Protein AF-A0A538BRH6-F1 (afdb_monomer_lite)

Sequence (153 aa):
MATGTDRIERYGRRTRWLHAAAYLTTLLLLGTGLWLLGGQEGHESILARALGVSDTRLHIWLGWALAAVVALGLIAGVRAIPTFLRESFRYDPGDGRWFLRWPRGVFTGRFGRHEGEFDPGQRIANLVIVAGLLILVITGIGLTTLHGGQLFA

Foldseek 3Di:
DDPDPPDDDLDDPVRVVLVVQLVVLVVLLVVLVVCVVVVCQVPDDPVCVVVVHGSLVVNLVSLVSNVVSVVVCCVVCVVCVVVLVCQLPDDDPCLVVQVVCVVVCVVPVDGDDDDDSDHNVRSVVVVCVVVVSVVSSVVSCCVCPVPPDPPRD

Secondary structure (DSSP, 8-state):
---------SS-HHHHHHHHHHHHHHHHHHHHHHHHHTT-TTS--HHHHHHTS-HHHHHHHHHHHHHHHHHHHHHHHGGGHHHHHHHHT---THHHHHHHHHHHHHHHS-PPP--SSS-HHHHHHHHHHHHHHHHHHHHHHHHHHTS-SSS--

Structure (mmCIF, N/CA/C/O backbone):
data_AF-A0A538BRH6-F1
#
_entry.id   AF-A0A538BRH6-F1
#
loop_
_atom_site.group_PDB
_atom_site.id
_atom_site.type_symbol
_atom_site.label_atom_id
_atom_site.label_alt_id
_atom_site.label_comp_id
_atom_site.label_asym_id
_atom_site.label_entity_id
_atom_site.label_seq_id
_atom_site.pdbx_PDB_ins_code
_atom_site.Cartn_x
_atom_site.Cartn_y
_atom_site.Cartn_z
_atom_site.occupancy
_atom_site.B_iso_or_equiv
_atom_site.auth_seq_id
_atom_site.auth_comp_id
_atom_site.auth_asym_id
_atom_site.auth_atom_id
_atom_site.pdbx_PDB_model_num
ATOM 1 N N . MET A 1 1 ? -43.763 7.463 9.192 1.00 41.75 1 MET A N 1
ATOM 2 C CA . MET A 1 1 ? -42.682 6.550 9.620 1.00 41.75 1 MET A CA 1
ATOM 3 C C . MET A 1 1 ? -41.516 6.739 8.669 1.00 41.75 1 MET A C 1
ATOM 5 O O . MET A 1 1 ? -41.642 6.376 7.509 1.00 41.75 1 MET A O 1
ATOM 9 N N . ALA A 1 2 ? -40.442 7.395 9.109 1.00 46.19 2 ALA A N 1
ATOM 10 C CA . ALA A 1 2 ? -39.231 7.514 8.304 1.00 46.19 2 ALA A CA 1
ATOM 11 C C . ALA A 1 2 ? -38.525 6.152 8.298 1.00 46.19 2 ALA A C 1
ATOM 13 O O . ALA A 1 2 ? -38.202 5.620 9.357 1.00 46.19 2 ALA A O 1
ATOM 14 N N . THR A 1 3 ? -38.334 5.567 7.119 1.00 52.66 3 THR A N 1
ATOM 15 C CA . THR A 1 3 ? -37.525 4.363 6.915 1.00 52.66 3 THR A CA 1
ATOM 16 C C . THR A 1 3 ? -36.067 4.720 7.191 1.00 52.66 3 THR A C 1
ATOM 18 O O . THR A 1 3 ? -35.372 5.235 6.315 1.00 52.66 3 THR A O 1
ATOM 21 N N . GLY A 1 4 ? -35.633 4.531 8.438 1.00 55.03 4 GLY A N 1
ATOM 22 C CA . GLY A 1 4 ? -34.255 4.748 8.855 1.00 55.03 4 GLY A CA 1
ATOM 23 C C . GLY A 1 4 ? -33.323 3.848 8.053 1.00 55.03 4 GLY A C 1
ATOM 24 O O . GLY A 1 4 ? -33.462 2.628 8.048 1.00 55.03 4 GLY A O 1
ATOM 25 N N . THR A 1 5 ? -32.382 4.445 7.334 1.00 61.59 5 THR A N 1
ATOM 26 C CA . THR A 1 5 ? -31.277 3.706 6.735 1.00 61.59 5 THR A CA 1
ATOM 27 C C . THR A 1 5 ? -30.330 3.287 7.859 1.00 61.59 5 THR A C 1
ATOM 29 O O . THR A 1 5 ? -29.438 4.050 8.224 1.00 61.59 5 THR A O 1
ATOM 32 N N . ASP A 1 6 ? -30.526 2.090 8.416 1.00 70.00 6 ASP A N 1
ATOM 33 C CA . ASP A 1 6 ? -29.709 1.467 9.478 1.00 70.00 6 ASP A CA 1
ATOM 34 C C . ASP A 1 6 ? -28.296 1.065 8.990 1.00 70.00 6 ASP A C 1
ATOM 36 O O . ASP A 1 6 ? -27.818 -0.057 9.164 1.00 70.00 6 ASP A O 1
ATOM 40 N N . ARG A 1 7 ? -27.591 1.976 8.315 1.00 78.44 7 ARG A N 1
ATOM 41 C CA . ARG A 1 7 ? -26.213 1.765 7.868 1.00 78.44 7 ARG A CA 1
ATOM 42 C C . ARG A 1 7 ? -25.410 3.046 8.044 1.00 78.44 7 ARG A C 1
ATOM 44 O O . ARG A 1 7 ? -25.567 4.000 7.291 1.00 78.44 7 ARG A O 1
ATOM 51 N N . ILE A 1 8 ? -24.512 3.031 9.023 1.00 84.06 8 ILE A N 1
ATOM 52 C CA . ILE A 1 8 ? -23.527 4.092 9.237 1.00 84.06 8 ILE A CA 1
ATOM 53 C C . ILE A 1 8 ? -22.396 3.910 8.216 1.00 84.06 8 ILE A C 1
ATOM 55 O O . ILE A 1 8 ? -21.854 2.812 8.062 1.00 84.06 8 ILE A O 1
ATOM 59 N N . GLU A 1 9 ? -22.036 4.975 7.497 1.00 86.12 9 GLU A N 1
ATOM 60 C CA . GLU A 1 9 ? -20.892 4.952 6.582 1.00 86.12 9 GLU A CA 1
ATOM 61 C C . GLU A 1 9 ? -19.586 4.899 7.388 1.00 86.12 9 GLU A C 1
ATOM 63 O O . GLU A 1 9 ? -19.190 5.879 8.011 1.00 86.12 9 GLU A O 1
ATOM 68 N N . ARG A 1 10 ? -18.905 3.746 7.366 1.00 85.69 10 ARG A N 1
ATOM 69 C CA . ARG A 1 10 ? -17.610 3.564 8.050 1.00 85.69 10 ARG A CA 1
ATOM 70 C C . ARG A 1 10 ? -16.445 4.221 7.306 1.00 85.69 10 ARG A C 1
ATOM 72 O O . ARG A 1 10 ? -15.540 4.754 7.931 1.00 85.69 10 ARG A O 1
ATOM 79 N N . TYR A 1 11 ? -16.464 4.191 5.972 1.00 87.44 11 TYR A N 1
ATOM 80 C CA . TYR A 1 11 ? -15.405 4.758 5.132 1.00 87.44 11 TYR A CA 1
ATOM 81 C C . TYR A 1 11 ? -16.001 5.575 4.006 1.00 87.44 11 TYR A C 1
ATOM 83 O O . TYR A 1 11 ? -16.788 5.033 3.237 1.00 87.44 11 TYR A O 1
ATOM 91 N N . GLY A 1 12 ? -15.567 6.827 3.855 1.00 91.19 12 GLY A N 1
ATOM 92 C CA . GLY A 1 12 ? -16.005 7.704 2.772 1.00 91.19 12 GLY A CA 1
ATOM 93 C C . GLY A 1 12 ? -15.600 7.210 1.377 1.00 91.19 12 GLY A C 1
ATOM 94 O O . GLY A 1 12 ? -14.638 6.455 1.207 1.00 91.19 12 GLY A O 1
ATOM 95 N N . ARG A 1 13 ? -16.291 7.700 0.338 1.00 94.12 13 ARG A N 1
ATOM 96 C CA . ARG A 1 13 ? -16.027 7.350 -1.077 1.00 94.12 13 ARG A CA 1
ATOM 97 C C . ARG A 1 13 ? -14.553 7.485 -1.481 1.00 94.12 13 ARG A C 1
ATOM 99 O O . ARG A 1 13 ? -14.041 6.609 -2.168 1.00 94.12 13 ARG A O 1
ATOM 106 N N . ARG A 1 14 ? -13.870 8.556 -1.059 1.00 92.94 14 ARG A N 1
ATOM 107 C CA . ARG A 1 14 ? -12.450 8.798 -1.389 1.00 92.94 14 ARG A CA 1
ATOM 108 C C . ARG A 1 14 ? -11.533 7.717 -0.813 1.00 92.94 14 ARG A C 1
ATOM 110 O O . ARG A 1 14 ? -10.692 7.197 -1.535 1.00 92.94 14 ARG A O 1
ATOM 117 N N . THR A 1 15 ? -11.747 7.332 0.444 1.00 92.38 15 THR A N 1
ATOM 118 C CA . THR A 1 15 ? -10.986 6.268 1.115 1.00 92.38 15 THR A CA 1
ATOM 119 C C . THR A 1 15 ? -11.169 4.928 0.410 1.00 92.38 15 THR A C 1
ATOM 121 O O . THR A 1 15 ? -10.194 4.219 0.180 1.00 92.38 15 THR A O 1
ATOM 124 N N . ARG A 1 16 ? -12.402 4.606 -0.006 1.00 94.62 16 ARG A N 1
ATOM 125 C CA . ARG A 1 16 ? -12.685 3.373 -0.757 1.00 94.62 16 ARG A CA 1
ATOM 126 C C . ARG A 1 16 ? -11.954 3.336 -2.101 1.00 94.62 16 ARG A C 1
ATOM 128 O O . ARG A 1 16 ? -11.403 2.300 -2.451 1.00 94.62 16 ARG A O 1
ATOM 135 N N . TRP A 1 17 ? -11.905 4.457 -2.823 1.00 97.06 17 TRP A N 1
ATOM 136 C CA . TRP A 1 17 ? -11.153 4.552 -4.079 1.00 97.06 17 TRP A CA 1
ATOM 137 C C . TRP A 1 17 ? -9.643 4.447 -3.880 1.00 97.06 17 TRP A C 1
ATOM 139 O O . TRP A 1 17 ? -8.995 3.738 -4.642 1.00 97.06 17 TRP A O 1
ATOM 149 N N . LEU A 1 18 ? -9.089 5.097 -2.852 1.00 94.69 18 LEU A N 1
ATOM 150 C CA . LEU A 1 18 ? -7.669 4.968 -2.518 1.00 94.69 18 LEU A CA 1
ATOM 151 C C . LEU A 1 18 ? -7.310 3.509 -2.204 1.00 94.69 18 LEU A C 1
ATOM 153 O O . LEU A 1 18 ? -6.327 2.990 -2.725 1.00 94.69 18 LEU A O 1
ATOM 157 N N . HIS A 1 19 ? -8.139 2.837 -1.401 1.00 95.12 19 HIS A N 1
ATOM 158 C CA . HIS A 1 19 ? -7.955 1.426 -1.079 1.00 95.12 19 HIS A CA 1
ATOM 159 C C . HIS A 1 19 ? -8.044 0.541 -2.328 1.00 95.12 19 HIS A C 1
ATOM 161 O O . HIS A 1 19 ? -7.177 -0.300 -2.533 1.00 95.12 19 HIS A O 1
ATOM 167 N N . ALA A 1 20 ? -9.040 0.761 -3.192 1.00 97.12 20 ALA A N 1
ATOM 168 C CA . ALA A 1 20 ? -9.186 0.015 -4.442 1.00 97.12 20 ALA A CA 1
ATOM 169 C C . ALA A 1 20 ? -7.986 0.214 -5.382 1.00 97.12 20 ALA A C 1
ATOM 171 O O . ALA A 1 20 ? -7.513 -0.752 -5.976 1.00 97.12 20 ALA A O 1
ATOM 172 N N . ALA A 1 21 ? -7.466 1.441 -5.482 1.00 97.50 21 ALA A N 1
ATOM 173 C CA . ALA A 1 21 ? -6.275 1.738 -6.268 1.00 97.50 21 ALA A CA 1
ATOM 174 C C . ALA A 1 21 ? -5.045 1.004 -5.718 1.00 97.50 21 ALA A C 1
ATOM 176 O O . ALA A 1 21 ? -4.373 0.317 -6.479 1.00 97.50 21 ALA A O 1
ATOM 177 N N . ALA A 1 22 ? -4.792 1.091 -4.406 1.00 96.12 22 ALA A N 1
ATOM 178 C CA . ALA A 1 22 ? -3.677 0.398 -3.756 1.00 96.12 22 ALA A CA 1
ATOM 179 C C . ALA A 1 22 ? -3.792 -1.130 -3.878 1.00 96.12 22 ALA A C 1
ATOM 181 O O . ALA A 1 22 ? -2.803 -1.812 -4.135 1.00 96.12 22 ALA A O 1
ATOM 182 N N . TYR A 1 23 ? -5.003 -1.667 -3.728 1.00 96.44 23 TYR A N 1
ATOM 183 C CA . TYR A 1 23 ? -5.284 -3.091 -3.880 1.00 96.44 23 TYR A CA 1
ATOM 184 C C . TYR A 1 23 ? -4.979 -3.572 -5.301 1.00 96.44 23 TYR A C 1
ATOM 186 O O . TYR A 1 23 ? -4.231 -4.531 -5.483 1.00 96.44 23 TYR A O 1
ATOM 194 N N . LEU A 1 24 ? -5.511 -2.878 -6.310 1.00 98.06 24 LEU A N 1
ATOM 195 C CA . LEU A 1 24 ? -5.326 -3.253 -7.707 1.00 98.06 24 LEU A CA 1
ATOM 196 C C . LEU A 1 24 ? -3.855 -3.171 -8.132 1.00 98.06 24 LEU A C 1
ATOM 198 O O . LEU A 1 24 ? -3.349 -4.111 -8.738 1.00 98.06 24 LEU A O 1
ATOM 202 N N . THR A 1 25 ? -3.151 -2.085 -7.798 1.00 97.56 25 THR A N 1
ATOM 203 C CA . THR A 1 25 ? -1.727 -1.950 -8.143 1.00 97.56 25 THR A CA 1
ATOM 204 C C . THR A 1 25 ? -0.877 -3.007 -7.449 1.00 97.56 25 THR A C 1
ATOM 206 O O . THR A 1 25 ? -0.011 -3.596 -8.091 1.00 97.56 25 THR A O 1
ATOM 209 N N . THR A 1 26 ? -1.162 -3.318 -6.181 1.00 97.00 26 THR A N 1
ATOM 210 C CA . THR A 1 26 ? -0.468 -4.385 -5.443 1.00 97.00 26 THR A CA 1
ATOM 211 C C . THR A 1 26 ? -0.691 -5.755 -6.085 1.00 97.00 26 THR A C 1
ATOM 213 O O . THR A 1 26 ? 0.262 -6.515 -6.225 1.00 97.00 26 THR A O 1
ATOM 216 N N . LEU A 1 27 ? -1.914 -6.075 -6.526 1.00 97.44 27 LEU A N 1
ATOM 217 C CA . LEU A 1 27 ? -2.188 -7.340 -7.217 1.00 97.44 27 LEU A CA 1
ATOM 218 C C . LEU A 1 27 ? -1.439 -7.458 -8.547 1.00 97.44 27 LEU A C 1
ATOM 220 O O . LEU A 1 27 ? -0.885 -8.514 -8.847 1.00 97.44 27 LEU A O 1
ATOM 224 N N . LEU A 1 28 ? -1.406 -6.384 -9.336 1.00 97.31 28 LEU A N 1
ATOM 225 C CA . LEU A 1 28 ? -0.685 -6.369 -10.609 1.00 97.31 28 LEU A CA 1
ATOM 226 C C . LEU A 1 28 ? 0.831 -6.492 -10.396 1.00 97.31 28 LEU A C 1
ATOM 228 O O . LEU A 1 28 ? 1.496 -7.233 -11.121 1.00 97.31 28 LEU A O 1
ATOM 232 N N . LEU A 1 29 ? 1.373 -5.820 -9.375 1.00 97.06 29 LEU A N 1
ATOM 233 C CA . LEU A 1 29 ? 2.770 -5.965 -8.959 1.00 97.06 29 LEU A CA 1
ATOM 234 C C . LEU A 1 29 ? 3.090 -7.377 -8.486 1.00 97.06 29 LEU A C 1
ATOM 236 O O . LEU A 1 29 ? 4.125 -7.913 -8.860 1.00 97.06 29 LEU A O 1
ATOM 240 N N . LEU A 1 30 ? 2.208 -7.996 -7.701 1.00 96.75 30 LEU A N 1
ATOM 241 C CA . LEU A 1 30 ? 2.389 -9.374 -7.261 1.00 96.75 30 LEU A CA 1
ATOM 242 C C . LEU A 1 30 ? 2.412 -10.327 -8.459 1.00 96.75 30 LEU A C 1
ATOM 244 O O . LEU A 1 30 ? 3.306 -11.159 -8.553 1.00 96.75 30 LEU A O 1
ATOM 248 N N . GLY A 1 31 ? 1.469 -10.184 -9.394 1.00 96.00 31 GLY A N 1
ATOM 249 C CA . GLY A 1 31 ? 1.409 -11.022 -10.592 1.00 96.00 31 GLY A CA 1
ATOM 250 C C . GLY A 1 31 ? 2.659 -10.891 -11.466 1.00 96.00 31 GLY A C 1
ATOM 251 O O . GLY A 1 31 ? 3.290 -11.892 -11.794 1.00 96.00 31 GLY A O 1
ATOM 252 N N . THR A 1 32 ? 3.053 -9.659 -11.792 1.00 95.38 32 THR A N 1
ATOM 253 C CA . THR A 1 32 ? 4.265 -9.394 -12.589 1.00 95.38 32 THR A CA 1
ATOM 254 C C . THR A 1 32 ? 5.546 -9.777 -11.842 1.00 95.38 32 THR A C 1
ATOM 256 O O . THR A 1 32 ? 6.455 -10.339 -12.437 1.00 95.38 32 THR A O 1
ATOM 259 N N . GLY A 1 33 ? 5.613 -9.556 -10.529 1.00 95.00 33 GLY A N 1
ATOM 260 C CA . GLY A 1 33 ? 6.759 -9.939 -9.706 1.00 95.00 33 GLY A CA 1
ATOM 261 C C . GLY A 1 33 ? 6.927 -11.453 -9.594 1.00 95.00 33 GLY A C 1
ATOM 262 O O . GLY A 1 33 ? 8.045 -11.942 -9.696 1.00 95.00 33 GLY A O 1
ATOM 263 N N . LEU A 1 34 ? 5.835 -12.211 -9.444 1.00 96.25 34 LEU A N 1
ATOM 264 C CA . LEU A 1 34 ? 5.872 -13.678 -9.452 1.00 96.25 34 LEU A CA 1
ATOM 265 C C . LEU A 1 34 ? 6.274 -14.236 -10.820 1.00 96.25 34 LEU A C 1
ATOM 267 O O . LEU A 1 34 ? 6.999 -15.226 -10.878 1.00 96.25 34 LEU A O 1
ATOM 271 N N . TRP A 1 35 ? 5.829 -13.600 -11.908 1.00 95.25 35 TRP A N 1
ATOM 272 C CA . TRP A 1 35 ? 6.241 -13.957 -13.266 1.00 95.25 35 TRP A CA 1
ATOM 273 C C . TRP A 1 35 ? 7.757 -13.815 -13.445 1.00 95.25 35 TRP A C 1
ATOM 275 O O . TRP A 1 35 ? 8.421 -14.770 -13.843 1.00 95.25 35 TRP A O 1
ATOM 285 N N . LEU A 1 36 ? 8.306 -12.657 -13.065 1.00 93.88 36 LEU A N 1
ATOM 286 C CA . LEU A 1 36 ? 9.744 -12.382 -13.122 1.00 93.88 36 LEU A CA 1
ATOM 287 C C . LEU A 1 36 ? 10.536 -13.300 -12.179 1.00 93.88 36 LEU A C 1
ATOM 289 O O . LEU A 1 36 ? 11.514 -13.909 -12.588 1.00 93.88 36 LEU A O 1
ATOM 293 N N . LEU A 1 37 ? 10.065 -13.504 -10.944 1.00 94.94 37 LEU A N 1
ATOM 294 C CA . LEU A 1 37 ? 10.692 -14.428 -9.990 1.00 94.94 37 LEU A CA 1
ATOM 295 C C . LEU A 1 37 ? 10.783 -15.867 -10.532 1.00 94.94 37 LEU A C 1
ATOM 297 O O . LEU A 1 37 ? 11.686 -16.612 -10.160 1.00 94.94 37 LEU A O 1
ATOM 301 N N . GLY A 1 38 ? 9.857 -16.256 -11.411 1.00 95.00 38 GLY A N 1
ATOM 302 C CA . GLY A 1 38 ? 9.851 -17.545 -12.097 1.00 95.00 38 GLY A CA 1
ATOM 303 C C . GLY A 1 38 ? 10.818 -17.665 -13.282 1.00 95.00 38 GLY A C 1
ATOM 304 O O . GLY A 1 38 ? 10.777 -18.694 -13.956 1.00 95.00 38 GLY A O 1
ATOM 305 N N . GLY A 1 39 ? 11.649 -16.654 -13.564 1.00 90.19 39 GLY A N 1
ATOM 306 C CA . GLY A 1 39 ? 12.627 -16.672 -14.658 1.00 90.19 39 GLY A CA 1
ATOM 307 C C . GLY A 1 39 ? 12.012 -16.491 -16.052 1.00 90.19 39 GLY A C 1
ATOM 308 O O . 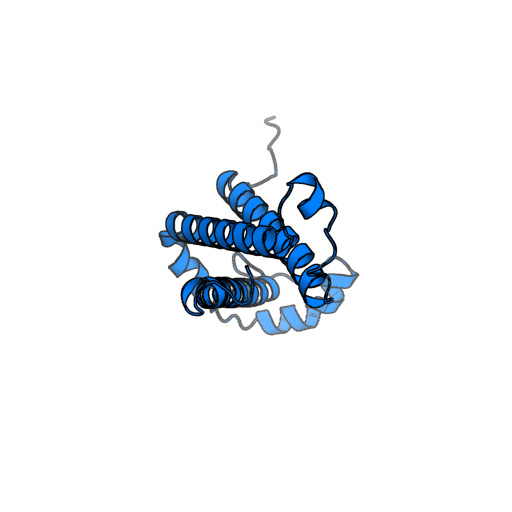GLY A 1 39 ? 12.495 -17.069 -17.027 1.00 90.19 39 GLY A O 1
ATOM 309 N N . GLN A 1 40 ? 10.887 -15.775 -16.148 1.00 90.12 40 GLN A N 1
ATOM 310 C CA . GLN A 1 40 ? 10.130 -15.594 -17.393 1.00 90.12 40 GLN A CA 1
ATOM 311 C C . GLN A 1 40 ? 10.456 -14.282 -18.128 1.00 90.12 40 GLN A C 1
ATOM 313 O O . GLN A 1 40 ? 9.660 -13.819 -18.939 1.00 90.12 40 GLN A O 1
ATOM 318 N N . GLU A 1 41 ? 11.619 -13.672 -17.897 1.00 81.38 41 GLU A N 1
ATOM 319 C CA . GLU A 1 41 ? 12.009 -12.386 -18.498 1.00 81.38 41 GLU A CA 1
ATOM 320 C C . GLU A 1 41 ? 12.043 -12.409 -20.039 1.00 81.38 41 GLU A C 1
ATOM 322 O O . GLU A 1 41 ? 11.895 -11.367 -20.676 1.00 81.38 41 GLU A O 1
ATOM 327 N N . GLY A 1 42 ? 12.209 -13.590 -20.648 1.00 81.31 42 GLY A N 1
ATOM 328 C CA . GLY A 1 42 ? 12.175 -13.798 -22.102 1.00 81.31 42 GLY A CA 1
ATOM 329 C C . GLY A 1 42 ? 10.810 -14.197 -22.677 1.00 81.31 42 GLY A C 1
ATOM 330 O O . GLY A 1 42 ? 10.695 -14.361 -23.891 1.00 81.31 42 GLY A O 1
ATOM 331 N N . HIS A 1 43 ? 9.784 -14.372 -21.839 1.00 87.06 43 HIS A N 1
ATOM 332 C CA . HIS A 1 43 ? 8.444 -14.783 -22.257 1.00 87.06 43 HIS A CA 1
ATOM 333 C C . HIS A 1 43 ? 7.419 -13.726 -21.856 1.00 87.06 43 HIS A C 1
ATOM 335 O O . HIS A 1 43 ? 7.206 -13.464 -20.677 1.00 87.06 43 HIS A O 1
ATOM 341 N N . GLU A 1 44 ? 6.738 -13.149 -22.844 1.00 88.94 44 GLU A N 1
ATOM 342 C CA . GLU A 1 44 ? 5.727 -12.126 -22.582 1.00 88.94 44 GLU A CA 1
ATOM 343 C C . GLU A 1 44 ? 4.499 -12.717 -21.887 1.00 88.94 44 GLU A C 1
ATOM 345 O O . GLU A 1 44 ? 3.807 -13.584 -22.445 1.00 88.94 44 GLU A O 1
ATOM 350 N N . SER A 1 45 ? 4.170 -12.177 -20.713 1.00 91.62 45 SER A N 1
ATOM 351 C CA . SER A 1 45 ? 2.870 -12.404 -20.092 1.00 91.62 45 SER A CA 1
ATOM 352 C C . SER A 1 45 ? 1.733 -11.827 -20.949 1.00 91.62 45 SER A C 1
ATOM 354 O O . SER A 1 45 ? 1.929 -10.992 -21.836 1.00 91.62 45 SER A O 1
ATOM 356 N N . ILE A 1 46 ? 0.494 -12.241 -20.664 1.00 92.88 46 ILE A N 1
ATOM 357 C CA . ILE A 1 46 ? -0.700 -11.734 -21.365 1.00 92.88 46 ILE A CA 1
ATOM 358 C C . ILE A 1 46 ? -0.805 -10.204 -21.246 1.00 92.88 46 ILE A C 1
ATOM 360 O O . ILE A 1 46 ? -1.167 -9.537 -22.215 1.00 92.88 46 ILE A O 1
ATOM 364 N N . LEU A 1 47 ? -0.475 -9.645 -20.076 1.00 90.56 47 LEU A N 1
ATOM 365 C CA . LEU A 1 47 ? -0.545 -8.203 -19.833 1.00 90.56 47 LEU A CA 1
ATOM 366 C C . LEU A 1 47 ? 0.553 -7.448 -20.584 1.00 90.56 47 LEU A C 1
ATOM 368 O O . LEU A 1 47 ? 0.259 -6.440 -21.223 1.00 90.56 47 LEU A O 1
ATOM 372 N N . ALA A 1 48 ? 1.788 -7.950 -20.540 1.00 92.19 48 ALA A N 1
ATOM 373 C CA . ALA A 1 48 ? 2.913 -7.397 -21.288 1.00 92.19 48 ALA A CA 1
ATOM 374 C C . ALA A 1 48 ? 2.619 -7.361 -22.794 1.00 92.19 48 ALA A C 1
ATOM 376 O O . ALA A 1 48 ? 2.716 -6.307 -23.426 1.00 92.19 48 ALA A O 1
ATOM 377 N N . ARG A 1 49 ? 2.119 -8.475 -23.341 1.00 94.44 49 ARG A N 1
ATOM 378 C CA . ARG A 1 49 ? 1.726 -8.593 -24.750 1.00 94.44 49 ARG A CA 1
ATOM 379 C C . ARG A 1 49 ? 0.606 -7.633 -25.138 1.00 94.44 49 ARG A C 1
ATOM 381 O O . ARG A 1 49 ? 0.684 -6.985 -26.175 1.00 94.44 49 ARG A O 1
ATOM 388 N N . ALA A 1 50 ? -0.435 -7.529 -24.311 1.00 94.62 50 ALA A N 1
ATOM 389 C CA . ALA A 1 50 ? -1.561 -6.632 -24.571 1.00 94.62 50 ALA A CA 1
ATOM 390 C C . ALA A 1 50 ? -1.148 -5.150 -24.571 1.00 94.62 50 ALA A C 1
ATOM 392 O O . ALA A 1 50 ? -1.752 -4.344 -25.275 1.00 94.62 50 ALA A O 1
ATOM 393 N N . LEU A 1 51 ? -0.128 -4.794 -23.786 1.00 94.50 51 LEU A N 1
ATOM 394 C CA . LEU A 1 51 ? 0.383 -3.429 -23.661 1.00 94.50 51 LEU A CA 1
ATOM 395 C C . LEU A 1 51 ? 1.585 -3.139 -24.575 1.00 94.50 51 LEU A C 1
ATOM 397 O O . LEU A 1 51 ? 2.003 -1.986 -24.662 1.00 94.50 51 LEU A O 1
ATOM 401 N N . GLY A 1 52 ? 2.135 -4.153 -25.249 1.00 93.94 52 GLY A N 1
ATOM 402 C CA . GLY A 1 52 ? 3.298 -4.020 -26.129 1.00 93.94 52 GLY A CA 1
ATOM 403 C C . GLY A 1 52 ? 4.577 -3.601 -25.396 1.00 93.94 52 GLY A C 1
ATOM 404 O O . GLY A 1 52 ? 5.384 -2.854 -25.948 1.00 93.94 52 GLY A O 1
ATOM 405 N N . VAL A 1 53 ? 4.752 -4.025 -24.141 1.00 94.12 53 VAL A N 1
ATOM 406 C CA . VAL A 1 53 ? 5.928 -3.707 -23.310 1.00 94.12 53 VAL A CA 1
ATOM 407 C C . VAL A 1 53 ? 6.466 -4.963 -22.634 1.00 94.12 53 VAL A C 1
ATOM 409 O O . VAL A 1 53 ? 5.713 -5.901 -22.408 1.00 94.12 53 VAL A O 1
ATOM 412 N N . SER A 1 54 ? 7.750 -4.976 -22.260 1.00 93.56 54 SER A N 1
ATOM 413 C CA . SER A 1 54 ? 8.315 -6.084 -21.480 1.00 93.56 54 SER A CA 1
ATOM 414 C C . SER A 1 54 ? 7.711 -6.160 -20.074 1.00 93.56 54 SER A C 1
ATOM 416 O O . SER A 1 54 ? 7.369 -5.133 -19.477 1.00 93.56 54 SER A O 1
ATOM 418 N N . ASP A 1 55 ? 7.636 -7.370 -19.512 1.00 93.56 55 ASP A N 1
ATOM 419 C CA . ASP A 1 55 ? 7.163 -7.600 -18.141 1.00 93.56 55 ASP A CA 1
ATOM 420 C C . ASP A 1 55 ? 7.971 -6.810 -17.102 1.00 93.56 55 ASP A C 1
ATOM 422 O O . ASP A 1 55 ? 7.395 -6.248 -16.170 1.00 93.56 55 ASP A O 1
ATOM 426 N N . THR A 1 56 ? 9.285 -6.667 -17.303 1.00 93.31 56 THR A N 1
ATOM 427 C CA . THR A 1 56 ? 10.143 -5.847 -16.437 1.00 93.31 56 THR A CA 1
ATOM 428 C C . THR A 1 56 ? 9.735 -4.377 -16.465 1.00 93.31 56 THR A C 1
ATOM 430 O O . THR A 1 56 ? 9.566 -3.752 -15.416 1.00 93.31 56 THR A O 1
ATOM 433 N N . ARG A 1 57 ? 9.508 -3.810 -17.658 1.00 93.25 57 ARG A N 1
ATOM 434 C CA . ARG A 1 57 ? 9.073 -2.413 -17.794 1.00 93.25 57 ARG A CA 1
ATOM 435 C C . ARG A 1 57 ? 7.683 -2.206 -17.200 1.00 93.25 57 ARG A C 1
ATOM 437 O O . ARG A 1 57 ? 7.465 -1.212 -16.507 1.00 93.25 57 ARG A O 1
ATOM 444 N N . LEU A 1 58 ? 6.771 -3.152 -17.423 1.00 95.56 58 LEU A N 1
ATOM 445 C CA . LEU A 1 58 ? 5.437 -3.133 -16.831 1.00 95.56 58 LEU A CA 1
ATOM 446 C C . LEU A 1 58 ? 5.505 -3.155 -15.297 1.00 95.56 58 LEU A C 1
ATOM 448 O O . LEU A 1 58 ? 4.859 -2.329 -14.652 1.00 95.56 58 LEU A O 1
ATOM 452 N N . HIS A 1 59 ? 6.317 -4.038 -14.710 1.00 96.00 59 HIS A N 1
ATOM 453 C CA . HIS A 1 59 ? 6.508 -4.122 -13.261 1.00 96.00 59 HIS A CA 1
ATOM 454 C C . HIS A 1 59 ? 7.043 -2.805 -12.681 1.00 96.00 59 HIS A C 1
ATOM 456 O O . HIS A 1 59 ? 6.519 -2.305 -11.687 1.00 96.00 59 HIS A O 1
ATOM 462 N N . ILE A 1 60 ? 8.024 -2.185 -13.346 1.00 95.44 60 ILE A N 1
ATOM 463 C CA . ILE A 1 60 ? 8.577 -0.884 -12.942 1.00 95.44 60 ILE A CA 1
ATOM 464 C C . ILE A 1 60 ? 7.500 0.209 -12.978 1.00 95.44 60 ILE A C 1
ATOM 466 O O . ILE A 1 60 ? 7.365 0.973 -12.021 1.00 95.44 60 ILE A O 1
ATOM 470 N N . TRP A 1 61 ? 6.707 0.294 -14.050 1.00 96.88 61 TRP A N 1
ATOM 471 C CA . TRP A 1 61 ? 5.627 1.283 -14.157 1.00 96.88 61 TRP A CA 1
ATOM 472 C C . TRP A 1 61 ? 4.558 1.097 -13.082 1.00 96.88 61 TRP A C 1
ATOM 474 O O . TRP A 1 61 ? 4.121 2.073 -12.470 1.00 96.88 61 TRP A O 1
ATOM 484 N N . LEU A 1 62 ? 4.171 -0.149 -12.807 1.00 97.69 62 LEU A N 1
ATOM 485 C CA . LEU A 1 62 ? 3.255 -0.471 -11.717 1.00 97.69 62 LEU A CA 1
ATOM 486 C C . LEU A 1 62 ? 3.854 -0.109 -10.349 1.00 97.69 62 LEU A C 1
ATOM 488 O O . LEU A 1 62 ? 3.129 0.372 -9.477 1.00 97.69 62 LEU A O 1
ATOM 492 N N . GLY A 1 63 ? 5.170 -0.263 -10.177 1.00 97.75 63 GLY A N 1
ATOM 493 C CA . GLY A 1 63 ? 5.906 0.151 -8.982 1.00 97.75 63 GLY A CA 1
ATOM 494 C C . GLY A 1 63 ? 5.813 1.657 -8.747 1.00 97.75 63 GLY A C 1
ATOM 495 O O . GLY A 1 63 ? 5.453 2.098 -7.654 1.00 97.75 63 GLY A O 1
ATOM 496 N N . TRP A 1 64 ? 6.033 2.454 -9.795 1.00 98.00 64 TRP A N 1
ATOM 497 C CA . TRP A 1 64 ? 5.850 3.907 -9.741 1.00 98.00 64 TRP A CA 1
ATOM 498 C C . TRP A 1 64 ? 4.395 4.312 -9.493 1.00 98.00 64 TRP A C 1
ATOM 500 O O . TRP A 1 64 ? 4.140 5.231 -8.713 1.00 98.00 64 TRP A O 1
ATOM 510 N N . ALA A 1 65 ? 3.432 3.610 -10.094 1.00 97.94 65 ALA A N 1
ATOM 511 C CA . ALA A 1 65 ? 2.016 3.839 -9.828 1.00 97.94 65 ALA A CA 1
ATOM 512 C C . ALA A 1 65 ? 1.665 3.572 -8.353 1.00 97.94 65 ALA A C 1
ATOM 514 O O . ALA A 1 65 ? 0.988 4.390 -7.729 1.00 97.94 65 ALA A O 1
ATOM 515 N N . LEU A 1 66 ? 2.161 2.478 -7.762 1.00 97.81 66 LEU A N 1
ATOM 516 C CA . LEU A 1 66 ? 1.985 2.201 -6.336 1.00 97.81 66 LEU A CA 1
ATOM 517 C C . LEU A 1 66 ? 2.642 3.283 -5.467 1.00 97.81 66 LEU A C 1
ATOM 519 O O . LEU A 1 66 ? 2.001 3.778 -4.540 1.00 97.81 66 LEU A O 1
ATOM 523 N N . ALA A 1 67 ? 3.870 3.704 -5.786 1.00 97.62 67 ALA A N 1
ATOM 524 C CA . ALA A 1 67 ? 4.557 4.778 -5.069 1.00 97.62 67 ALA A CA 1
ATOM 525 C C . ALA A 1 67 ? 3.750 6.091 -5.089 1.00 97.62 67 ALA A C 1
ATOM 527 O O . ALA A 1 67 ? 3.588 6.736 -4.051 1.00 97.62 67 ALA A O 1
ATOM 528 N N . ALA A 1 68 ? 3.167 6.451 -6.237 1.00 97.69 68 ALA A N 1
ATOM 529 C CA . ALA A 1 68 ? 2.293 7.614 -6.362 1.00 97.69 68 ALA A CA 1
ATOM 530 C C . ALA A 1 68 ? 1.011 7.473 -5.521 1.00 97.69 68 ALA A C 1
ATOM 532 O O . ALA A 1 68 ? 0.626 8.413 -4.826 1.00 97.69 68 ALA A O 1
ATOM 533 N N . VAL A 1 69 ? 0.370 6.298 -5.525 1.00 97.19 69 VAL A N 1
ATOM 534 C CA . VAL A 1 69 ? -0.814 6.019 -4.690 1.00 97.19 69 VAL A CA 1
ATOM 535 C C . VAL A 1 69 ? -0.485 6.154 -3.201 1.00 97.19 69 VAL A C 1
ATOM 537 O O . VAL A 1 69 ? -1.244 6.787 -2.466 1.00 97.19 69 VAL A O 1
ATOM 540 N N . VAL A 1 70 ? 0.656 5.620 -2.754 1.00 95.81 70 VAL A N 1
ATOM 541 C CA . VAL A 1 70 ? 1.125 5.752 -1.365 1.00 95.81 70 VAL A CA 1
ATOM 542 C C . VAL A 1 70 ? 1.381 7.214 -1.011 1.00 95.81 70 VAL A C 1
ATOM 544 O O . VAL A 1 70 ? 0.890 7.682 0.017 1.00 95.81 70 VAL A O 1
ATOM 547 N N . ALA A 1 71 ? 2.079 7.960 -1.870 1.00 95.81 71 ALA A N 1
ATOM 548 C CA . ALA A 1 71 ? 2.344 9.379 -1.653 1.00 95.81 71 ALA A CA 1
ATOM 549 C C . ALA A 1 71 ? 1.043 10.190 -1.538 1.00 95.81 71 ALA A C 1
ATOM 551 O O . ALA A 1 71 ? 0.869 10.953 -0.588 1.00 95.81 71 ALA A O 1
ATOM 552 N N . LEU A 1 72 ? 0.088 9.976 -2.449 1.00 95.31 72 LEU A N 1
ATOM 553 C CA . LEU A 1 72 ? -1.228 10.618 -2.401 1.00 95.31 72 LEU A CA 1
ATOM 554 C C . LEU A 1 72 ? -1.995 10.257 -1.124 1.00 95.31 72 LEU A C 1
ATOM 556 O O . LEU A 1 72 ? -2.602 11.133 -0.509 1.00 95.31 72 LEU A O 1
ATOM 560 N N . GLY A 1 73 ? -1.947 8.989 -0.707 1.00 93.56 73 GLY A N 1
ATOM 561 C CA . GLY A 1 73 ? -2.557 8.524 0.535 1.00 93.56 73 GLY A CA 1
ATOM 562 C C . GLY A 1 73 ? -1.970 9.205 1.772 1.00 93.56 73 GLY A C 1
ATOM 563 O O . GLY A 1 73 ? -2.723 9.677 2.622 1.00 93.56 73 GLY A O 1
ATOM 564 N N . LEU A 1 74 ? -0.642 9.324 1.845 1.00 92.94 74 LEU A N 1
ATOM 565 C CA . LEU A 1 74 ? 0.053 10.007 2.939 1.00 92.94 74 LEU A CA 1
ATOM 566 C C . LEU A 1 74 ? -0.261 11.505 2.970 1.00 92.94 74 LEU A C 1
ATOM 568 O O . LEU A 1 74 ? -0.557 12.039 4.036 1.00 92.94 74 LEU A O 1
ATOM 572 N N . ILE A 1 75 ? -0.260 12.176 1.815 1.00 94.31 75 ILE A N 1
ATOM 573 C CA . ILE A 1 75 ? -0.575 13.609 1.712 1.00 94.31 75 ILE A CA 1
ATOM 574 C C . ILE A 1 75 ? -2.026 13.868 2.132 1.00 94.31 75 ILE A C 1
ATOM 576 O O . ILE A 1 75 ? -2.290 14.719 2.983 1.00 94.31 75 ILE A O 1
ATOM 580 N N . ALA A 1 76 ? -2.978 13.114 1.576 1.00 92.06 76 ALA A N 1
ATOM 581 C CA . ALA A 1 76 ? -4.397 13.276 1.887 1.00 92.06 76 ALA A CA 1
ATOM 582 C C . ALA A 1 76 ? -4.733 12.873 3.335 1.00 92.06 76 ALA A C 1
ATOM 584 O O . ALA A 1 76 ? -5.647 13.433 3.940 1.00 92.06 76 ALA A O 1
ATOM 585 N N . GLY A 1 77 ? -4.000 11.902 3.884 1.00 89.75 77 GLY A N 1
ATOM 586 C CA . GLY A 1 77 ? -4.214 11.313 5.202 1.00 89.75 77 GLY A CA 1
ATOM 587 C C . GLY A 1 77 ? -3.313 11.856 6.309 1.00 89.75 77 GLY A C 1
ATOM 588 O O . GLY A 1 77 ? -3.388 11.346 7.424 1.00 89.75 77 GLY A O 1
ATOM 589 N N . VAL A 1 78 ? -2.485 12.877 6.060 1.00 93.50 78 VAL A N 1
ATOM 590 C CA . VAL A 1 78 ? -1.430 13.309 7.000 1.00 93.50 78 VAL A CA 1
ATOM 591 C C . VAL A 1 78 ? -1.959 13.611 8.407 1.00 93.50 78 VAL A C 1
ATOM 593 O O . VAL A 1 78 ? -1.341 13.260 9.409 1.00 93.50 78 VAL A O 1
ATOM 596 N N . ARG A 1 79 ? -3.165 14.186 8.499 1.00 93.75 79 ARG A N 1
ATOM 597 C CA . ARG A 1 79 ? -3.820 14.511 9.778 1.00 93.75 79 ARG A CA 1
ATOM 598 C C . ARG A 1 79 ? -4.320 13.282 10.542 1.00 93.75 79 ARG A C 1
ATOM 600 O O . ARG A 1 79 ? -4.529 13.374 11.746 1.00 93.75 79 ARG A O 1
ATOM 607 N N . ALA A 1 80 ? -4.515 12.154 9.864 1.00 89.88 80 ALA A N 1
ATOM 608 C CA . ALA A 1 80 ? -4.948 10.895 10.463 1.00 89.88 80 ALA A CA 1
ATOM 609 C C . ALA A 1 80 ? -3.773 10.047 10.980 1.00 89.88 80 ALA A C 1
ATOM 611 O O . ALA A 1 80 ? -4.001 9.129 11.765 1.00 89.88 80 ALA A O 1
ATOM 612 N N . ILE A 1 81 ? -2.527 10.365 10.601 1.00 92.06 81 ILE A N 1
ATOM 613 C CA . ILE A 1 81 ? -1.329 9.621 11.024 1.00 92.06 81 ILE A CA 1
ATOM 614 C C . ILE A 1 81 ? -1.213 9.532 12.557 1.00 92.06 81 ILE A C 1
ATOM 616 O O . ILE A 1 81 ? -1.038 8.423 13.060 1.00 92.06 81 ILE A O 1
ATOM 620 N N . PRO A 1 82 ? -1.362 10.622 13.341 1.00 94.06 82 PRO A N 1
ATOM 621 C CA . PRO A 1 82 ? -1.256 10.527 14.797 1.00 94.06 82 PRO A CA 1
ATOM 622 C C . PRO A 1 82 ? -2.333 9.625 15.408 1.00 94.06 82 PRO A C 1
ATOM 624 O O . PRO A 1 82 ? -2.056 8.881 16.346 1.00 94.06 82 PRO A O 1
ATOM 627 N N . THR A 1 83 ? -3.554 9.666 14.866 1.00 92.44 83 THR A N 1
ATOM 628 C CA . THR A 1 83 ? -4.659 8.797 15.294 1.00 92.44 83 THR A CA 1
ATOM 629 C C . THR A 1 83 ? -4.358 7.339 14.972 1.00 92.44 83 THR A C 1
ATOM 631 O O . THR A 1 83 ? -4.492 6.491 15.848 1.00 92.44 83 THR A O 1
ATOM 634 N N . PHE A 1 84 ? -3.878 7.056 13.759 1.00 91.38 84 PHE A N 1
ATOM 635 C CA . PHE A 1 84 ? -3.462 5.720 13.342 1.00 91.38 84 PHE A CA 1
ATOM 636 C C . PHE A 1 84 ? -2.373 5.150 14.255 1.00 91.38 84 PHE A C 1
ATOM 638 O O . PHE A 1 84 ? -2.495 4.015 14.710 1.00 91.38 84 PHE A O 1
ATOM 645 N N . LEU A 1 85 ? -1.334 5.932 14.558 1.00 93.25 85 LEU A N 1
ATOM 646 C CA . LEU A 1 85 ? -0.254 5.502 15.445 1.00 93.25 85 LEU A CA 1
ATOM 647 C C . LEU A 1 85 ? -0.774 5.254 16.863 1.00 93.25 85 LEU A C 1
ATOM 649 O O . LEU A 1 85 ? -0.504 4.204 17.439 1.00 93.25 85 LEU A O 1
ATOM 653 N N . ARG A 1 86 ? -1.568 6.183 17.408 1.00 93.25 86 ARG A N 1
ATOM 654 C CA . ARG A 1 86 ? -2.155 6.030 18.744 1.00 93.25 86 ARG A CA 1
ATOM 655 C C . ARG A 1 86 ? -3.001 4.765 18.847 1.00 93.25 86 ARG A C 1
ATOM 657 O O . ARG A 1 86 ? -2.868 4.046 19.827 1.00 93.25 86 ARG A O 1
ATOM 664 N N . GLU A 1 87 ? -3.841 4.499 17.852 1.00 90.88 87 GLU A N 1
ATOM 665 C CA . GLU A 1 87 ? -4.713 3.325 17.846 1.00 90.88 87 GLU A CA 1
ATOM 666 C C . GLU A 1 87 ? -3.919 2.029 17.634 1.00 90.88 87 GLU A C 1
ATOM 668 O O . GLU A 1 87 ? -4.149 1.042 18.327 1.00 90.88 87 GLU A O 1
ATOM 673 N N . SER A 1 88 ? -2.931 2.038 16.736 1.00 91.00 88 SER A N 1
ATOM 674 C CA . SER A 1 88 ? -2.098 0.863 16.441 1.00 91.00 88 SER A CA 1
ATOM 675 C C . SER A 1 88 ? -1.245 0.432 17.634 1.00 91.00 88 SER A C 1
ATOM 677 O O . SER A 1 88 ? -1.050 -0.763 17.840 1.00 91.00 88 SER A O 1
ATOM 679 N N . PHE A 1 89 ? -0.770 1.391 18.435 1.00 90.19 89 PHE A N 1
ATOM 680 C CA . PHE A 1 89 ? 0.038 1.140 19.634 1.00 90.19 89 PHE A CA 1
ATOM 681 C C . PHE A 1 89 ? -0.764 1.191 20.936 1.00 90.19 89 PHE A C 1
ATOM 683 O O . PHE A 1 89 ? -0.188 1.115 22.024 1.00 90.19 89 PHE A O 1
ATOM 690 N N . ARG A 1 90 ? -2.092 1.311 20.854 1.00 87.75 90 ARG A N 1
ATOM 691 C CA . ARG A 1 90 ? -2.953 1.248 22.030 1.00 87.75 90 ARG A CA 1
ATOM 692 C C . ARG A 1 90 ? -2.840 -0.140 22.651 1.00 87.75 90 ARG A C 1
ATOM 694 O O . ARG A 1 90 ? -3.142 -1.136 22.001 1.00 87.75 90 ARG A O 1
ATOM 701 N N . TYR A 1 91 ? -2.451 -0.193 23.919 1.00 83.88 91 TYR A N 1
ATOM 702 C CA . TYR A 1 91 ? -2.479 -1.421 24.701 1.00 83.88 91 TYR A CA 1
ATOM 703 C C . TYR A 1 91 ? -3.829 -1.566 25.405 1.00 83.88 91 TYR A C 1
ATOM 705 O O . TYR A 1 91 ? -4.260 -0.651 26.107 1.00 83.88 91 TYR A O 1
ATOM 713 N N . ASP A 1 92 ? -4.477 -2.718 25.242 1.00 86.12 92 ASP A N 1
ATOM 714 C CA . ASP A 1 92 ? -5.704 -3.071 25.951 1.00 86.12 92 ASP A CA 1
ATOM 715 C C . ASP A 1 92 ? -5.568 -4.482 26.557 1.00 86.12 92 ASP A C 1
ATOM 717 O O . ASP A 1 92 ? -5.352 -5.452 25.823 1.00 86.12 92 ASP A O 1
ATOM 721 N N . PRO A 1 93 ? -5.708 -4.651 27.888 1.00 83.38 93 PRO A N 1
ATOM 722 C CA . PRO A 1 93 ? -5.662 -5.966 28.533 1.00 83.38 93 PRO A CA 1
ATOM 723 C C . PRO A 1 93 ? -6.689 -6.977 27.985 1.00 83.38 93 PRO A C 1
ATOM 725 O O . PRO A 1 93 ? -6.545 -8.187 28.178 1.00 83.38 93 PRO A O 1
ATOM 728 N N . GLY A 1 94 ? -7.751 -6.507 27.324 1.00 85.56 94 GLY A N 1
ATOM 729 C CA . GLY A 1 94 ? -8.745 -7.329 26.641 1.00 85.56 94 GLY A CA 1
ATOM 730 C C . GLY A 1 94 ? -8.250 -7.988 25.350 1.00 85.56 94 GLY A C 1
ATOM 731 O O . GLY A 1 94 ? -8.805 -9.024 24.967 1.00 85.56 94 GLY A O 1
ATOM 732 N N . ASP A 1 95 ? -7.190 -7.468 24.728 1.00 89.38 95 ASP A N 1
ATOM 733 C CA . ASP A 1 95 ? -6.692 -7.922 23.423 1.00 89.38 95 ASP A CA 1
ATOM 734 C C . ASP A 1 95 ? -6.227 -9.380 23.462 1.00 89.38 95 ASP A C 1
ATOM 736 O O . ASP A 1 95 ? -6.559 -10.171 22.578 1.00 89.38 95 ASP A O 1
ATOM 740 N N . GLY A 1 96 ? -5.546 -9.787 24.537 1.00 88.50 96 GLY A N 1
ATOM 741 C CA . GLY A 1 96 ? -5.114 -11.176 24.712 1.00 88.50 96 GLY A CA 1
ATOM 742 C C . GLY A 1 96 ? -6.294 -12.154 24.733 1.00 88.50 96 GLY A C 1
ATOM 743 O O . GLY A 1 96 ? -6.274 -13.188 24.066 1.00 88.50 96 GLY A O 1
ATOM 744 N N . ARG A 1 97 ? -7.384 -11.803 25.431 1.00 90.38 97 ARG A N 1
ATOM 745 C CA . ARG A 1 97 ? -8.610 -12.623 25.447 1.00 90.38 97 ARG A CA 1
ATOM 746 C C . ARG A 1 97 ? -9.297 -12.662 24.087 1.00 90.38 97 ARG A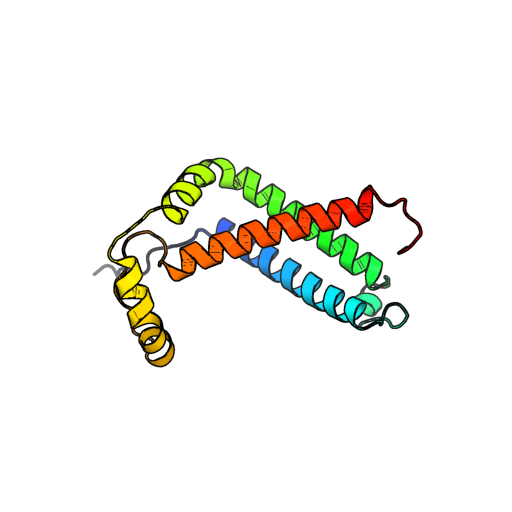 C 1
ATOM 748 O O . ARG A 1 97 ? -9.940 -13.664 23.771 1.00 90.38 97 ARG A O 1
ATOM 755 N N . TRP A 1 98 ? -9.196 -11.588 23.309 1.00 92.25 98 TRP A N 1
ATOM 756 C CA . TRP A 1 98 ? -9.706 -11.562 21.946 1.00 92.25 98 TRP A CA 1
ATOM 757 C C . TRP A 1 98 ? -8.927 -12.537 21.057 1.00 92.25 98 TRP A C 1
ATOM 759 O O . TRP A 1 98 ? -9.551 -13.387 20.422 1.00 92.25 98 TRP A O 1
ATOM 769 N N . PHE A 1 99 ? -7.589 -12.523 21.108 1.00 92.56 99 PHE A N 1
ATOM 770 C CA . PHE A 1 99 ? -6.749 -13.461 20.352 1.00 92.56 99 PHE A CA 1
ATOM 771 C C . PHE A 1 99 ? -7.002 -14.923 20.724 1.00 92.56 99 PHE A C 1
ATOM 773 O O . PHE A 1 99 ? -7.128 -15.765 19.840 1.00 92.56 99 PHE A O 1
ATOM 780 N N . LEU A 1 100 ? -7.177 -15.233 22.011 1.00 92.69 100 LEU A N 1
ATOM 781 C CA . LEU A 1 100 ? -7.509 -16.596 22.448 1.00 92.69 100 LEU A CA 1
ATOM 782 C C . LEU A 1 100 ? -8.837 -17.109 21.863 1.00 92.69 100 LEU A C 1
ATOM 784 O O . LEU A 1 100 ? -9.008 -18.308 21.653 1.00 92.69 100 LEU A O 1
ATOM 788 N N . ARG A 1 101 ? -9.794 -16.213 21.591 1.00 91.12 101 ARG A N 1
ATOM 789 C CA . ARG A 1 101 ? -11.102 -16.554 21.002 1.00 91.12 101 ARG A CA 1
ATOM 790 C C . ARG A 1 101 ? -11.121 -16.440 19.479 1.00 91.12 101 ARG A C 1
ATOM 792 O O . ARG A 1 101 ? -12.075 -16.912 18.858 1.00 91.12 101 ARG A O 1
ATOM 799 N N . TRP A 1 102 ? -10.094 -15.839 18.882 1.00 92.38 102 TRP A N 1
ATOM 800 C CA . TRP A 1 102 ? -10.028 -15.555 17.453 1.00 92.38 102 TRP A CA 1
ATOM 801 C C . TRP A 1 102 ? -10.180 -16.801 16.570 1.00 92.38 102 TRP A C 1
ATOM 803 O O . TRP A 1 102 ? -11.018 -16.741 15.671 1.00 92.38 102 TRP A O 1
ATOM 813 N N . PRO A 1 103 ? -9.522 -17.954 16.839 1.00 93.12 103 PRO A N 1
ATOM 814 C CA . PRO A 1 103 ? -9.690 -19.145 16.002 1.00 93.12 103 PRO A CA 1
ATOM 815 C C . PRO A 1 103 ? -11.152 -19.590 15.918 1.00 93.12 103 PRO A C 1
ATOM 817 O O . PRO A 1 103 ? -11.680 -19.840 14.839 1.00 93.12 103 PRO A O 1
ATOM 820 N N . ARG A 1 104 ? -11.858 -19.596 17.056 1.00 93.31 104 ARG A N 1
ATOM 821 C CA . ARG A 1 104 ? -13.296 -19.888 17.085 1.00 93.31 104 ARG A CA 1
ATOM 822 C C . ARG A 1 104 ? -14.089 -18.848 16.295 1.00 93.31 104 ARG A C 1
ATOM 824 O O . ARG A 1 104 ? -15.027 -19.218 15.595 1.00 93.31 104 ARG A O 1
ATOM 831 N N . GLY A 1 105 ? -13.724 -17.572 16.393 1.00 90.62 105 GLY A N 1
ATOM 832 C CA . GLY A 1 105 ? -14.320 -16.493 15.605 1.00 90.62 105 GLY A CA 1
ATOM 833 C C . GLY A 1 105 ? -14.196 -16.723 14.097 1.00 90.62 105 GLY A C 1
ATOM 834 O O . GLY A 1 105 ? -15.195 -16.602 13.398 1.00 90.62 105 GLY A O 1
ATOM 835 N N . VAL A 1 106 ? -13.027 -17.156 13.616 1.00 91.88 106 VAL A N 1
ATOM 836 C CA . VAL A 1 106 ? -12.785 -17.470 12.195 1.00 91.88 106 VAL A CA 1
ATOM 837 C C . VAL A 1 106 ? -13.706 -18.583 11.696 1.00 91.88 106 VAL A C 1
ATOM 839 O O . VAL A 1 106 ? -14.331 -18.431 10.652 1.00 91.88 106 VAL A O 1
ATOM 842 N N . PHE A 1 107 ? -13.852 -19.673 12.455 1.00 95.12 107 PHE A N 1
ATOM 843 C CA . PHE A 1 107 ? -14.691 -20.804 12.035 1.00 95.12 107 PHE A CA 1
ATOM 844 C C . PHE A 1 107 ? -16.195 -20.572 12.219 1.00 95.12 107 PHE A C 1
ATOM 846 O O . PHE A 1 107 ? -17.001 -21.212 11.552 1.00 95.12 107 PHE A O 1
ATOM 853 N N . THR A 1 108 ? -16.598 -19.690 13.138 1.00 94.06 108 THR A N 1
ATOM 854 C CA . THR A 1 108 ? -18.020 -19.486 13.483 1.00 94.06 108 THR A CA 1
ATOM 855 C C . THR A 1 108 ? -18.599 -18.163 12.986 1.00 94.06 108 THR A C 1
ATOM 857 O O . THR A 1 108 ? -19.801 -17.942 13.120 1.00 94.06 108 THR A O 1
ATOM 860 N N . GLY A 1 109 ? -17.763 -17.251 12.486 1.00 89.94 109 GLY A N 1
ATOM 861 C CA . GLY A 1 109 ? -18.127 -15.868 12.161 1.00 89.94 109 GLY A CA 1
ATOM 862 C C . GLY A 1 109 ? -18.447 -14.991 13.381 1.00 89.94 109 GLY A C 1
ATOM 863 O O . GLY A 1 109 ? -18.769 -13.815 13.228 1.00 89.94 109 GLY A O 1
ATOM 864 N N . ARG A 1 110 ? -18.376 -15.533 14.605 1.00 89.81 110 ARG A N 1
ATOM 865 C CA . ARG A 1 110 ? -18.737 -14.833 15.847 1.00 89.81 110 ARG A CA 1
ATOM 866 C C . ARG A 1 110 ? -17.485 -14.344 16.563 1.00 89.81 110 ARG A C 1
ATOM 868 O O . ARG A 1 110 ? -16.984 -14.996 17.480 1.00 89.81 110 ARG A O 1
ATOM 875 N N . PHE A 1 111 ? -16.972 -13.196 16.135 1.00 87.69 111 PHE A N 1
ATOM 876 C CA . PHE A 1 111 ? -15.826 -12.562 16.783 1.00 87.69 111 PHE A CA 1
ATOM 877 C C . PHE A 1 111 ? -16.197 -12.006 18.160 1.00 87.69 111 PHE A C 1
ATOM 879 O O . PHE A 1 111 ? -17.303 -11.512 18.383 1.00 87.69 111 PHE A O 1
ATOM 886 N N . GLY A 1 112 ? -15.258 -12.109 19.103 1.00 85.50 112 GLY A N 1
ATOM 887 C CA . GLY A 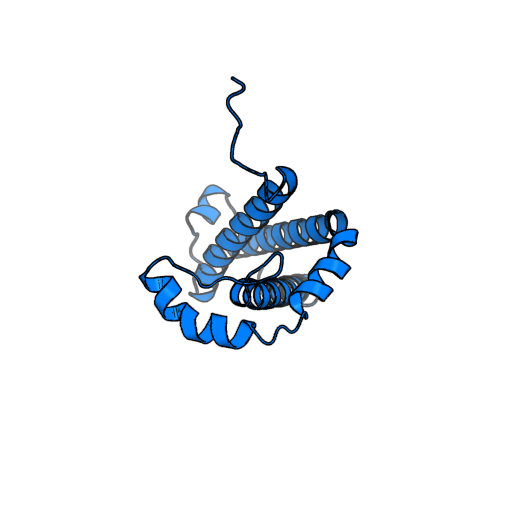1 112 ? -15.412 -11.497 20.416 1.00 85.50 112 GLY A CA 1
ATOM 888 C C . GLY A 1 112 ? -15.484 -9.975 20.303 1.00 85.50 112 GLY A C 1
ATOM 889 O O . GLY A 1 112 ? -14.919 -9.383 19.382 1.00 85.50 112 GLY A O 1
ATOM 890 N N . ARG A 1 113 ? -16.153 -9.338 21.269 1.00 87.50 113 ARG A N 1
ATOM 891 C CA . ARG A 1 113 ? -16.142 -7.878 21.390 1.00 87.50 113 ARG A CA 1
ATOM 892 C C . ARG A 1 113 ? -14.698 -7.389 21.524 1.00 87.50 113 ARG A C 1
ATOM 894 O O . ARG A 1 113 ? -13.934 -7.953 22.307 1.00 87.50 113 ARG A O 1
ATOM 901 N N . HIS A 1 114 ? -14.367 -6.346 20.778 1.00 88.88 114 HIS A N 1
ATOM 902 C CA . HIS A 1 114 ? -13.156 -5.558 20.951 1.00 88.88 114 HIS A CA 1
ATOM 903 C C . HIS A 1 114 ? -13.548 -4.105 21.220 1.00 88.88 114 HIS A C 1
ATOM 905 O O . HIS A 1 114 ? -14.700 -3.707 21.016 1.00 88.88 114 HIS A O 1
ATOM 911 N N . GLU A 1 115 ? -12.592 -3.332 21.703 1.00 84.69 115 GLU A N 1
ATOM 912 C CA . GLU A 1 115 ? -12.709 -1.887 21.820 1.00 84.69 115 GLU A CA 1
ATOM 913 C C . GLU A 1 115 ? -11.857 -1.211 20.743 1.00 84.69 115 GLU A C 1
ATOM 915 O O . GLU A 1 115 ? -10.971 -1.841 20.165 1.00 84.69 115 GLU A O 1
ATOM 920 N N . GLY A 1 116 ? -12.140 0.062 20.467 1.00 85.00 116 GLY A N 1
ATOM 921 C CA . GLY A 1 116 ? -11.440 0.814 19.428 1.00 85.00 116 GLY A CA 1
ATOM 922 C C . GLY A 1 116 ? -12.072 0.699 18.042 1.00 85.00 116 GLY A C 1
ATOM 923 O O . GLY A 1 116 ? -13.078 0.016 17.836 1.00 85.00 116 GLY A O 1
ATOM 924 N N . GLU A 1 117 ? -11.488 1.419 17.089 1.00 85.50 117 GLU A N 1
ATOM 925 C CA . GLU A 1 117 ? -11.970 1.456 15.702 1.00 85.50 117 GLU A CA 1
ATOM 926 C C . GLU A 1 117 ? -11.618 0.165 14.947 1.00 85.50 117 GLU A C 1
ATOM 928 O O . GLU A 1 117 ? -12.336 -0.242 14.026 1.00 85.50 117 GLU A O 1
ATOM 933 N N . PHE A 1 118 ? -10.536 -0.495 15.366 1.00 87.12 118 PHE A N 1
ATOM 934 C CA . PHE A 1 118 ? -9.996 -1.708 14.763 1.00 87.12 118 PHE A CA 1
ATOM 935 C C . PHE A 1 118 ? -9.839 -2.812 15.802 1.00 87.12 118 PHE A C 1
ATOM 937 O O . PHE A 1 118 ? -9.412 -2.571 16.933 1.00 87.12 118 PHE A O 1
ATOM 944 N N . ASP A 1 119 ? -10.137 -4.047 15.403 1.00 90.50 119 ASP A N 1
ATOM 945 C CA . ASP A 1 119 ? -9.847 -5.195 16.253 1.00 90.50 119 ASP A CA 1
ATOM 946 C C . ASP A 1 119 ? -8.322 -5.410 16.408 1.00 90.50 119 ASP A C 1
ATOM 948 O O . ASP A 1 119 ? -7.522 -4.871 15.631 1.00 90.50 119 ASP A O 1
ATOM 952 N N . PRO A 1 120 ? -7.871 -6.154 17.435 1.00 90.56 120 PRO A N 1
ATOM 953 C CA . PRO A 1 120 ? -6.445 -6.381 17.680 1.00 90.56 120 PRO A CA 1
ATOM 954 C C . PRO A 1 120 ? -5.707 -6.993 16.482 1.00 90.56 120 PRO A C 1
ATOM 956 O O . PRO A 1 120 ? -4.562 -6.632 16.211 1.00 90.56 120 PRO A O 1
ATOM 959 N N . GLY A 1 121 ? -6.364 -7.884 15.734 1.00 90.75 121 GLY A N 1
ATOM 960 C CA . GLY A 1 121 ? -5.800 -8.485 14.528 1.00 90.75 121 GLY A CA 1
ATOM 961 C C . GLY A 1 121 ? -5.629 -7.460 13.408 1.00 90.75 121 GLY A C 1
ATOM 962 O O . GLY A 1 121 ? -4.567 -7.397 12.792 1.00 90.75 121 GLY A O 1
ATOM 963 N N . GLN A 1 122 ? -6.633 -6.609 13.188 1.00 91.81 122 GLN A N 1
ATOM 964 C CA . GLN A 1 122 ? -6.573 -5.506 12.226 1.00 91.81 122 GLN A CA 1
ATOM 965 C C . GLN A 1 122 ? -5.454 -4.512 12.541 1.00 91.81 122 GLN A C 1
ATOM 967 O O . GLN A 1 122 ? -4.780 -4.060 11.619 1.00 91.81 122 GLN A O 1
ATOM 972 N N . ARG A 1 123 ? -5.205 -4.192 13.818 1.00 93.25 123 ARG A N 1
ATOM 973 C CA . ARG A 1 123 ? -4.097 -3.302 14.214 1.00 93.25 123 ARG A CA 1
ATOM 974 C C . ARG A 1 123 ? -2.737 -3.872 13.808 1.00 93.25 123 ARG A C 1
ATOM 976 O O . ARG A 1 123 ? -1.959 -3.179 13.154 1.00 93.25 123 ARG A O 1
ATOM 983 N N . ILE A 1 124 ? -2.481 -5.145 14.119 1.00 92.38 124 ILE A N 1
ATOM 984 C CA . ILE A 1 124 ? -1.241 -5.830 13.718 1.00 92.38 124 ILE A CA 1
ATOM 985 C C . ILE A 1 124 ? -1.138 -5.905 12.192 1.00 92.38 124 ILE A C 1
ATOM 987 O O . ILE A 1 124 ? -0.104 -5.551 11.629 1.00 92.38 124 ILE A O 1
ATOM 991 N N . ALA A 1 125 ? -2.211 -6.321 11.515 1.00 93.38 125 ALA A N 1
ATOM 992 C CA . ALA A 1 125 ? -2.233 -6.428 10.061 1.00 93.38 125 ALA A CA 1
ATOM 993 C C . ALA A 1 125 ? -1.934 -5.080 9.393 1.00 93.38 125 ALA A C 1
ATOM 995 O O . ALA A 1 125 ? -1.109 -5.022 8.487 1.00 93.38 125 ALA A O 1
ATOM 996 N N . ASN A 1 126 ? -2.532 -3.988 9.873 1.00 94.25 126 ASN A N 1
ATOM 997 C CA . ASN A 1 126 ? -2.279 -2.652 9.346 1.00 94.25 126 ASN A CA 1
ATOM 998 C C . ASN A 1 126 ? -0.812 -2.238 9.513 1.00 94.25 126 ASN A C 1
ATOM 1000 O O . ASN A 1 126 ? -0.229 -1.710 8.569 1.00 94.25 126 ASN A O 1
ATOM 1004 N N . LEU A 1 127 ? -0.197 -2.498 10.673 1.00 94.81 127 LEU A N 1
ATOM 1005 C CA . LEU A 1 127 ? 1.225 -2.213 10.891 1.00 94.81 127 LEU A CA 1
ATOM 1006 C C . LEU A 1 127 ? 2.116 -3.008 9.932 1.00 94.81 127 LEU A C 1
ATOM 1008 O O . LEU A 1 127 ? 2.997 -2.429 9.299 1.00 94.81 127 LEU A O 1
ATOM 1012 N N . VAL A 1 128 ? 1.862 -4.311 9.790 1.00 96.69 128 VAL A N 1
ATOM 1013 C CA . VAL A 1 128 ? 2.612 -5.185 8.875 1.00 96.69 128 VAL A CA 1
ATOM 1014 C C . VAL A 1 128 ? 2.454 -4.727 7.428 1.00 96.69 128 VAL A C 1
ATOM 1016 O O . VAL A 1 128 ? 3.445 -4.619 6.712 1.00 96.69 128 VAL A O 1
ATOM 1019 N N . ILE A 1 129 ? 1.229 -4.411 7.002 1.00 94.75 129 ILE A N 1
ATOM 1020 C CA . ILE A 1 129 ? 0.938 -3.943 5.643 1.00 94.75 129 ILE A CA 1
ATOM 1021 C C . ILE A 1 129 ? 1.637 -2.612 5.375 1.00 94.75 129 ILE A C 1
ATOM 1023 O O . ILE A 1 129 ? 2.298 -2.479 4.351 1.00 94.75 129 ILE A O 1
ATOM 1027 N N . VAL A 1 130 ? 1.533 -1.633 6.279 1.00 94.25 130 VAL A N 1
ATOM 1028 C CA . VAL A 1 130 ? 2.166 -0.318 6.097 1.00 94.25 130 VAL A CA 1
ATOM 1029 C C . VAL A 1 130 ? 3.688 -0.445 6.071 1.00 94.25 130 VAL A C 1
ATOM 1031 O O . VAL A 1 130 ? 4.323 0.101 5.171 1.00 94.25 130 VAL A O 1
ATOM 1034 N N . ALA A 1 131 ? 4.282 -1.189 7.007 1.00 95.88 131 ALA A N 1
ATOM 1035 C CA . ALA A 1 131 ? 5.726 -1.403 7.039 1.00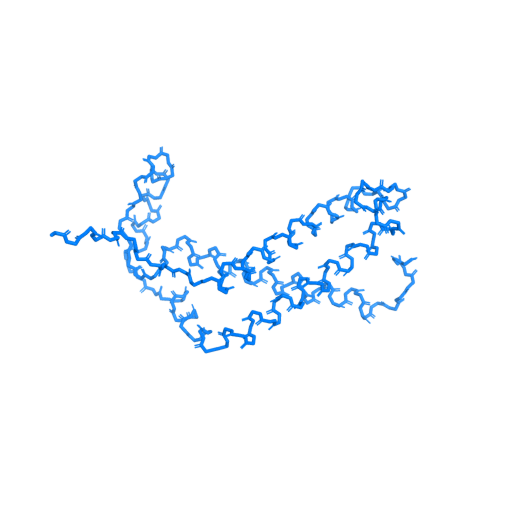 95.88 131 ALA A CA 1
ATOM 1036 C C . ALA A 1 131 ? 6.219 -2.148 5.789 1.00 95.88 131 ALA A C 1
ATOM 1038 O O . ALA A 1 131 ? 7.175 -1.714 5.151 1.00 95.88 131 ALA A O 1
ATOM 1039 N N . GLY A 1 132 ? 5.535 -3.226 5.397 1.00 96.38 132 GLY A N 1
ATOM 1040 C CA . GLY A 1 132 ? 5.851 -3.985 4.190 1.00 96.38 132 GLY A CA 1
ATOM 1041 C C . GLY A 1 132 ? 5.727 -3.141 2.922 1.00 96.38 132 GLY A C 1
ATOM 1042 O O . GLY A 1 132 ? 6.598 -3.200 2.060 1.00 96.38 132 GLY A O 1
ATOM 1043 N N . LEU A 1 133 ? 4.698 -2.297 2.834 1.00 94.81 133 LEU A N 1
ATOM 1044 C CA . LEU A 1 133 ? 4.493 -1.389 1.708 1.00 94.81 133 LEU A CA 1
ATOM 1045 C C . LEU A 1 133 ? 5.594 -0.326 1.621 1.00 94.81 133 LEU A C 1
ATOM 1047 O O . LEU A 1 133 ? 6.088 -0.050 0.531 1.00 94.81 133 LEU A O 1
ATOM 1051 N N . LEU A 1 134 ? 6.017 0.236 2.757 1.00 95.44 134 LEU A N 1
ATOM 1052 C CA . LEU A 1 134 ? 7.150 1.162 2.810 1.00 95.44 134 LEU A CA 1
ATOM 1053 C C . LEU A 1 134 ? 8.442 0.483 2.355 1.00 95.44 134 LEU A C 1
ATOM 1055 O O . LEU A 1 134 ? 9.148 1.036 1.516 1.00 95.44 134 LEU A O 1
ATOM 1059 N N . ILE A 1 135 ? 8.728 -0.723 2.856 1.00 97.06 135 ILE A N 1
ATOM 1060 C CA . ILE A 1 135 ? 9.898 -1.506 2.440 1.00 97.06 135 ILE A CA 1
ATOM 1061 C C . ILE A 1 135 ? 9.853 -1.760 0.931 1.00 97.06 135 ILE A C 1
ATOM 1063 O O . ILE A 1 135 ? 10.834 -1.485 0.244 1.00 97.06 135 ILE A O 1
ATOM 1067 N N . LEU A 1 136 ? 8.719 -2.225 0.402 1.00 95.50 136 LEU A N 1
ATOM 1068 C CA . LEU A 1 136 ? 8.548 -2.521 -1.021 1.00 95.50 136 LEU A CA 1
ATOM 1069 C C . LEU A 1 136 ? 8.776 -1.281 -1.897 1.00 95.50 136 LEU A C 1
ATOM 1071 O O . LEU A 1 136 ? 9.514 -1.346 -2.876 1.00 95.50 136 LEU A O 1
ATOM 1075 N N . VAL A 1 137 ? 8.192 -0.137 -1.531 1.00 95.94 137 VAL A N 1
ATOM 1076 C CA . VAL A 1 137 ? 8.347 1.115 -2.288 1.00 95.94 137 VAL A CA 1
ATOM 1077 C C . VAL A 1 137 ? 9.785 1.632 -2.216 1.00 95.94 137 VAL A C 1
ATOM 1079 O O . VAL A 1 137 ? 10.364 1.959 -3.249 1.00 95.94 137 VAL A O 1
ATOM 1082 N N . ILE A 1 138 ? 10.384 1.686 -1.023 1.00 95.75 138 ILE A N 1
ATOM 1083 C CA . ILE A 1 138 ? 11.750 2.200 -0.836 1.00 95.75 138 ILE A CA 1
ATOM 1084 C C . ILE A 1 138 ? 12.760 1.327 -1.583 1.00 95.75 138 ILE A C 1
ATOM 1086 O O . ILE A 1 138 ? 13.615 1.847 -2.300 1.00 95.75 138 ILE A O 1
ATOM 1090 N N . THR A 1 139 ? 12.652 0.004 -1.453 1.00 94.94 139 THR A N 1
ATOM 1091 C CA . THR A 1 139 ? 13.546 -0.931 -2.150 1.00 94.94 139 THR A CA 1
ATOM 1092 C C . THR A 1 139 ? 13.338 -0.887 -3.661 1.00 94.94 139 THR A C 1
ATOM 1094 O O . THR A 1 139 ? 14.324 -0.819 -4.389 1.00 94.94 139 THR A O 1
ATOM 1097 N N . GLY A 1 140 ? 12.096 -0.820 -4.150 1.00 93.81 140 GLY A N 1
ATOM 1098 C CA . GLY A 1 140 ? 11.804 -0.666 -5.578 1.00 93.81 140 GLY A CA 1
ATOM 1099 C C . GLY A 1 140 ? 12.373 0.628 -6.176 1.00 93.81 140 GLY A C 1
ATOM 1100 O O . GLY A 1 140 ? 12.983 0.603 -7.246 1.00 93.81 140 GLY A O 1
ATOM 1101 N N . ILE A 1 141 ? 12.260 1.756 -5.465 1.00 93.75 141 ILE A N 1
ATOM 1102 C CA . ILE A 1 141 ? 12.897 3.021 -5.868 1.00 93.75 141 ILE A CA 1
ATOM 1103 C C . ILE A 1 141 ? 14.422 2.868 -5.874 1.00 93.75 141 ILE A C 1
ATOM 1105 O O . ILE A 1 141 ? 15.076 3.268 -6.836 1.00 93.75 141 ILE A O 1
ATOM 1109 N N . GLY A 1 142 ? 15.007 2.259 -4.842 1.00 93.31 142 GLY A N 1
ATOM 1110 C CA . GLY A 1 142 ? 16.453 2.037 -4.772 1.00 93.31 142 GLY A CA 1
ATOM 1111 C C . G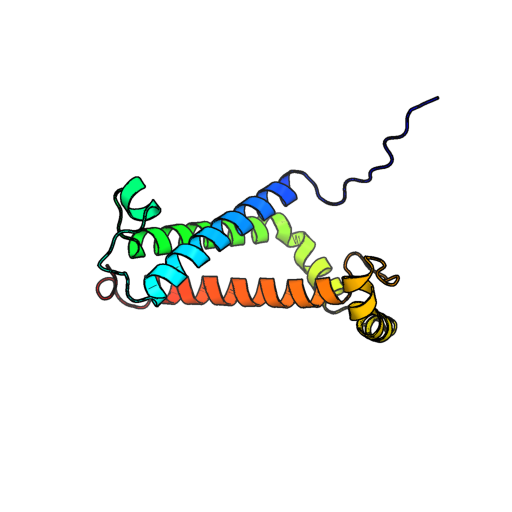LY A 1 142 ? 16.974 1.166 -5.920 1.00 93.31 142 GLY A C 1
ATOM 1112 O O . GLY A 1 142 ? 17.974 1.508 -6.548 1.00 93.31 142 GLY A O 1
ATOM 1113 N N . LEU A 1 143 ? 16.268 0.084 -6.253 1.00 90.50 143 LEU A N 1
ATOM 1114 C CA . LEU A 1 143 ? 16.619 -0.805 -7.364 1.00 90.50 143 LEU A CA 1
ATOM 1115 C C . LEU A 1 143 ? 16.533 -0.104 -8.723 1.00 90.50 143 LEU A C 1
ATOM 1117 O O . LEU A 1 143 ? 17.370 -0.352 -9.584 1.00 90.50 143 LEU A O 1
ATOM 1121 N N . THR A 1 144 ? 15.560 0.790 -8.908 1.00 88.88 144 THR A N 1
ATOM 1122 C CA . THR A 1 144 ? 15.351 1.485 -10.189 1.00 88.88 144 THR A CA 1
ATOM 1123 C C . THR A 1 144 ? 16.200 2.744 -10.365 1.00 88.88 144 THR A C 1
ATOM 1125 O O . THR A 1 144 ? 16.437 3.145 -11.501 1.00 88.88 144 THR A O 1
ATOM 1128 N N . THR A 1 145 ? 16.655 3.379 -9.278 1.00 86.12 145 THR A N 1
ATOM 1129 C CA . THR A 1 145 ? 17.356 4.678 -9.341 1.00 86.12 145 THR A CA 1
ATOM 1130 C C . THR A 1 145 ? 18.830 4.633 -8.933 1.00 86.12 145 THR A C 1
ATOM 1132 O O . THR A 1 145 ? 19.610 5.419 -9.463 1.00 86.12 145 THR A O 1
ATOM 1135 N N . LEU A 1 146 ? 19.238 3.741 -8.017 1.00 79.75 146 LEU A N 1
ATOM 1136 C CA . LEU A 1 146 ? 20.620 3.691 -7.507 1.00 79.75 146 LEU A CA 1
ATOM 1137 C C . LEU A 1 146 ? 21.517 2.736 -8.297 1.00 79.75 146 LEU A C 1
ATOM 1139 O O . LEU A 1 146 ? 22.721 2.961 -8.393 1.00 79.75 146 LEU A O 1
ATOM 1143 N N . HIS A 1 147 ? 20.947 1.684 -8.881 1.00 59.25 147 HIS A N 1
ATOM 1144 C CA . HIS A 1 147 ? 21.671 0.833 -9.818 1.00 59.25 147 HIS A CA 1
ATOM 1145 C C . HIS A 1 147 ? 21.500 1.433 -11.211 1.00 59.25 147 HIS A C 1
ATOM 1147 O O . HIS A 1 147 ? 20.387 1.498 -11.724 1.00 59.25 147 HIS A O 1
ATOM 1153 N N . GLY A 1 148 ? 22.590 1.912 -11.813 1.00 50.25 148 GLY A N 1
ATOM 1154 C CA . GLY A 1 148 ? 22.589 2.505 -13.150 1.00 50.25 148 GLY A CA 1
ATOM 1155 C C . GLY A 1 148 ? 22.033 1.562 -14.225 1.00 50.25 148 GLY A C 1
ATOM 1156 O O . GLY A 1 148 ? 22.771 0.801 -14.836 1.00 50.25 148 GLY A O 1
ATOM 1157 N N . GLY A 1 149 ? 20.723 1.621 -14.451 1.00 45.38 149 GLY A N 1
ATOM 1158 C CA . GLY A 1 149 ? 20.056 1.735 -15.750 1.00 45.38 149 GLY A CA 1
ATOM 1159 C C . GLY A 1 149 ? 20.190 0.659 -16.836 1.00 45.38 149 GLY A C 1
ATOM 1160 O O . GLY A 1 149 ? 19.471 0.797 -17.818 1.00 45.38 149 GLY A O 1
ATOM 1161 N N . GLN A 1 150 ? 21.041 -0.372 -16.741 1.00 48.12 150 GLN A N 1
ATOM 1162 C CA . GLN A 1 150 ? 21.247 -1.306 -17.875 1.00 48.12 150 GLN A CA 1
ATOM 1163 C C . GLN A 1 150 ? 21.293 -2.806 -17.556 1.00 48.12 150 GLN A C 1
ATOM 1165 O O . GLN A 1 150 ? 21.385 -3.604 -18.480 1.00 48.12 150 GLN A O 1
ATOM 1170 N N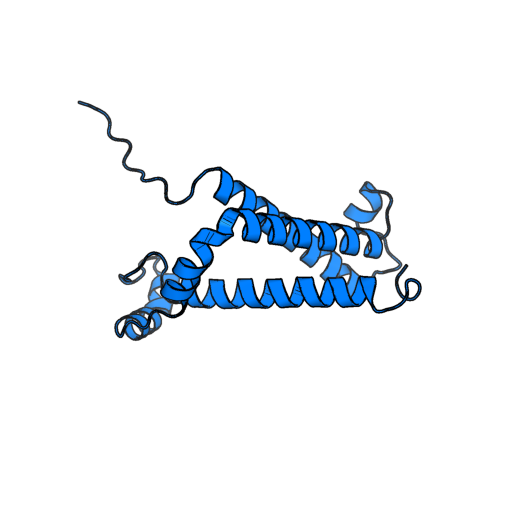 . LEU A 1 151 ? 21.187 -3.232 -16.295 1.00 51.72 151 LEU A N 1
ATOM 1171 C CA . LEU A 1 151 ? 21.177 -4.673 -15.980 1.00 51.72 151 LEU A CA 1
ATOM 1172 C C . LEU A 1 151 ? 19.779 -5.316 -16.022 1.00 51.72 151 LEU A C 1
ATOM 1174 O O . LEU A 1 151 ? 19.679 -6.536 -15.972 1.00 51.72 151 LEU A O 1
ATOM 1178 N N . PHE A 1 152 ? 18.715 -4.515 -16.148 1.00 48.97 152 PHE A N 1
ATOM 1179 C CA . PHE A 1 152 ? 17.319 -4.984 -16.167 1.00 48.97 152 PHE A CA 1
ATOM 1180 C C . PHE A 1 152 ? 16.444 -4.291 -17.235 1.00 48.97 152 PHE A C 1
ATOM 1182 O O . PHE A 1 152 ? 15.220 -4.396 -17.174 1.00 48.97 152 PHE A O 1
ATOM 1189 N N . ALA A 1 153 ? 17.037 -3.530 -18.165 1.00 42.34 153 ALA A N 1
ATOM 1190 C CA . ALA A 1 153 ? 16.316 -2.758 -19.187 1.00 42.34 153 ALA A CA 1
ATOM 1191 C C . ALA A 1 153 ? 16.386 -3.414 -20.567 1.00 42.34 153 ALA A C 1
ATOM 1193 O O . ALA A 1 153 ? 17.466 -3.949 -20.897 1.00 42.34 153 ALA A O 1
#

pLDDT: mean 89.02, std 12.23, range [41.75, 98.06]

Radius of gyration: 20.3 Å; chains: 1; bounding box: 65×35×55 Å